Protein AF-A0A094EYL2-F1 (afdb_monomer)

Foldseek 3Di:
DCPPVDQQPCVDAADPLLVVLVVLVCCLQAVFFAQSNLVSLVCSCVDPSNCVLPVDCVVSVVSNVVCVVRHHPVNGPWGKDWDDWGDGPNRDIDTDIDTHDDDPDPPPD

Solvent-accessible surface area (backbone atoms only — not comparable to full-atom values): 6474 Å² total; per-residue (Å²): 144,64,88,88,73,52,57,67,68,59,91,50,81,53,53,68,64,46,55,51,48,50,50,54,51,51,46,26,52,56,76,32,32,1,56,52,17,36,52,38,54,62,47,47,76,69,41,88,55,34,56,78,71,35,86,58,64,75,85,54,49,62,56,54,53,50,28,58,70,51,19,42,81,87,29,53,80,43,53,46,43,80,72,52,72,52,58,32,80,43,69,45,70,53,75,39,75,45,75,57,76,79,77,83,69,80,78,79,123

Mean predicted aligned error: 5.64 Å

Structure (mmCIF, N/CA/C/O backbone):
data_AF-A0A094EYL2-F1
#
_entry.id   AF-A0A094EYL2-F1
#
loop_
_atom_site.group_PDB
_atom_site.id
_atom_site.type_symbol
_atom_site.label_atom_id
_atom_site.label_alt_id
_atom_site.label_comp_id
_atom_site.label_asym_id
_atom_site.label_entity_id
_atom_site.label_seq_id
_atom_site.pdbx_PDB_ins_code
_atom_site.Cartn_x
_atom_site.Cartn_y
_atom_site.Cartn_z
_atom_site.occupancy
_atom_site.B_iso_or_equiv
_atom_site.auth_seq_id
_atom_site.auth_comp_id
_atom_site.auth_asym_id
_atom_site.auth_atom_id
_atom_site.pdbx_PDB_model_num
ATOM 1 N N . MET A 1 1 ? 5.657 -18.725 -31.229 1.00 51.97 1 MET A N 1
ATOM 2 C CA . MET A 1 1 ? 5.223 -17.396 -30.736 1.00 51.97 1 MET A CA 1
ATOM 3 C C . MET A 1 1 ? 4.539 -17.546 -29.369 1.00 51.97 1 MET A C 1
ATOM 5 O O . MET A 1 1 ? 3.358 -17.258 -29.229 1.00 51.97 1 MET A O 1
ATOM 9 N N . LEU A 1 2 ? 5.276 -18.069 -28.380 1.00 62.41 2 LEU A N 1
ATOM 10 C CA . LEU A 1 2 ? 4.818 -18.282 -26.992 1.00 62.41 2 LEU A CA 1
ATOM 11 C C . LEU A 1 2 ? 5.637 -17.462 -25.977 1.00 62.41 2 LEU A C 1
ATOM 13 O O . LEU A 1 2 ? 5.196 -17.290 -24.854 1.00 62.41 2 LEU A O 1
ATOM 17 N N . GLN A 1 3 ? 6.791 -16.925 -26.389 1.00 61.56 3 GLN A N 1
ATOM 18 C CA . GLN A 1 3 ? 7.774 -16.289 -25.508 1.00 61.56 3 GLN A CA 1
ATOM 19 C C . GLN A 1 3 ? 7.287 -14.989 -24.841 1.00 61.56 3 GLN A C 1
ATOM 21 O O . GLN A 1 3 ? 7.735 -14.677 -23.754 1.00 61.56 3 GLN A O 1
ATOM 26 N N . PHE A 1 4 ? 6.341 -14.264 -25.452 1.00 64.75 4 PHE A N 1
ATOM 27 C CA . PHE A 1 4 ? 5.834 -12.974 -24.945 1.00 64.75 4 PHE A CA 1
ATOM 28 C C . PHE A 1 4 ? 4.335 -13.005 -24.611 1.00 64.75 4 PHE A C 1
ATOM 30 O O . PHE A 1 4 ? 3.652 -11.990 -24.709 1.00 64.75 4 PHE A O 1
ATOM 37 N N . ARG A 1 5 ? 3.783 -14.194 -24.337 1.00 67.12 5 ARG A N 1
ATOM 38 C CA . ARG A 1 5 ? 2.362 -14.363 -23.976 1.00 67.12 5 ARG A CA 1
ATOM 39 C C . ARG A 1 5 ? 2.136 -14.621 -22.491 1.00 67.12 5 ARG A C 1
ATOM 41 O O . ARG A 1 5 ? 0.987 -14.639 -22.068 1.00 67.12 5 ARG A O 1
ATOM 48 N N . ASP A 1 6 ? 3.207 -14.852 -21.744 1.00 76.31 6 ASP A N 1
ATOM 49 C CA . ASP A 1 6 ? 3.151 -15.101 -20.312 1.00 76.31 6 ASP A CA 1
ATOM 50 C C . ASP A 1 6 ? 3.487 -13.809 -19.559 1.00 76.31 6 ASP A C 1
ATOM 52 O O . ASP A 1 6 ? 4.634 -13.366 -19.560 1.00 76.31 6 ASP A O 1
ATOM 56 N N . ASN A 1 7 ? 2.476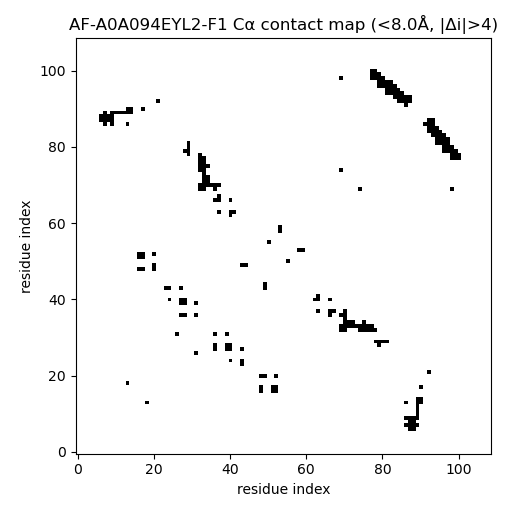 -13.189 -18.946 1.00 72.88 7 ASN A N 1
ATOM 57 C CA . ASN A 1 7 ? 2.639 -11.947 -18.184 1.00 72.88 7 ASN A CA 1
ATOM 58 C C . ASN A 1 7 ? 3.360 -12.159 -16.843 1.00 72.88 7 ASN A C 1
ATOM 60 O O . ASN A 1 7 ? 3.864 -11.186 -16.279 1.00 72.88 7 ASN A O 1
ATOM 64 N N . PHE A 1 8 ? 3.442 -13.409 -16.369 1.00 75.38 8 PHE A N 1
ATOM 65 C CA . PHE A 1 8 ? 4.156 -13.807 -15.154 1.00 75.38 8 PHE A CA 1
ATOM 66 C C . PHE A 1 8 ? 5.589 -14.269 -15.437 1.00 75.38 8 PHE A C 1
ATOM 68 O O . PHE A 1 8 ? 6.333 -14.580 -14.504 1.00 75.38 8 PHE A O 1
ATOM 75 N N . ALA A 1 9 ? 6.004 -14.323 -16.709 1.00 74.62 9 ALA A N 1
ATOM 76 C CA . ALA A 1 9 ? 7.375 -14.647 -17.077 1.00 74.62 9 ALA A CA 1
ATOM 77 C C . ALA A 1 9 ? 8.313 -13.490 -16.690 1.00 74.62 9 ALA A C 1
ATOM 79 O O . ALA A 1 9 ? 8.634 -12.606 -17.484 1.00 74.62 9 ALA A O 1
ATOM 80 N N . LEU A 1 10 ? 8.761 -13.499 -15.436 1.00 79.69 10 LEU A N 1
ATOM 81 C CA . LEU A 1 10 ? 9.747 -12.566 -14.900 1.00 79.69 10 LEU A CA 1
ATOM 82 C C . LEU A 1 10 ? 11.156 -12.994 -15.336 1.00 79.69 10 LEU A C 1
ATOM 84 O O . LEU A 1 10 ? 11.885 -13.629 -14.577 1.00 79.69 10 LEU A O 1
ATOM 88 N N . GLU A 1 11 ? 11.561 -12.651 -16.565 1.00 83.31 11 GLU A N 1
ATOM 89 C CA . GLU A 1 11 ? 12.934 -12.911 -17.054 1.00 83.31 11 GLU A CA 1
ATOM 90 C C . GLU A 1 11 ? 14.005 -12.253 -16.164 1.00 83.31 11 G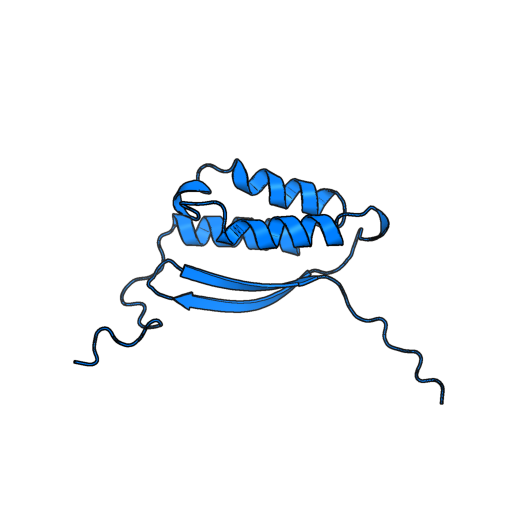LU A C 1
ATOM 92 O O . GLU A 1 11 ? 15.129 -12.741 -16.038 1.00 83.31 11 GLU A O 1
ATOM 97 N N . THR A 1 12 ? 13.639 -11.144 -15.523 1.00 86.25 12 THR A N 1
ATOM 98 C CA . THR A 1 12 ? 14.448 -10.406 -14.553 1.00 86.25 12 THR A CA 1
ATOM 99 C C . THR A 1 12 ? 13.572 -9.986 -13.376 1.00 86.25 12 THR A C 1
ATOM 101 O O . THR A 1 12 ? 12.381 -9.737 -13.586 1.00 86.25 12 THR A O 1
ATOM 104 N N . PRO A 1 13 ? 14.136 -9.849 -12.163 1.00 89.56 13 PRO A N 1
ATOM 105 C CA . PRO A 1 13 ? 13.373 -9.373 -11.016 1.00 89.56 13 PRO A CA 1
ATOM 106 C C . PRO A 1 13 ? 12.840 -7.944 -11.237 1.00 89.56 13 PRO A C 1
ATOM 108 O O . PRO A 1 13 ? 13.390 -7.208 -12.069 1.00 89.56 13 PRO A O 1
ATOM 111 N N . PRO A 1 14 ? 11.810 -7.538 -10.473 1.00 93.12 14 PRO A N 1
ATOM 112 C CA . PRO A 1 14 ? 11.377 -6.150 -10.423 1.00 93.12 14 PRO A CA 1
ATOM 113 C C . PRO A 1 14 ? 12.519 -5.214 -10.032 1.00 93.12 14 PRO A C 1
ATOM 115 O O . PRO A 1 14 ? 13.458 -5.598 -9.323 1.00 93.12 14 PRO A O 1
ATOM 118 N N . ASP A 1 15 ? 12.428 -3.965 -10.475 1.00 93.31 15 ASP A N 1
ATOM 119 C CA . ASP A 1 15 ? 13.430 -2.965 -10.132 1.00 93.31 15 ASP A CA 1
ATOM 120 C C . ASP A 1 15 ? 13.410 -2.669 -8.629 1.00 93.31 15 ASP A C 1
ATOM 122 O O . ASP A 1 15 ? 12.363 -2.654 -7.978 1.00 93.31 15 ASP A O 1
ATOM 126 N N . ARG A 1 16 ? 14.591 -2.406 -8.059 1.00 92.25 16 ARG A N 1
ATOM 127 C CA . ARG A 1 16 ? 14.749 -2.195 -6.612 1.00 92.25 16 ARG A CA 1
ATOM 128 C C . ARG A 1 16 ? 13.838 -1.092 -6.074 1.00 92.25 16 ARG A C 1
ATOM 130 O O . ARG A 1 16 ? 13.310 -1.212 -4.977 1.00 92.25 16 ARG A O 1
ATOM 137 N N . GLU A 1 17 ? 13.645 -0.032 -6.848 1.00 90.00 17 GLU A N 1
ATOM 138 C CA . GLU A 1 17 ? 12.781 1.086 -6.472 1.00 90.00 17 GLU A CA 1
ATOM 139 C C . GLU A 1 17 ? 11.313 0.666 -6.347 1.00 90.00 17 GLU A C 1
ATOM 141 O O . GLU A 1 17 ? 10.632 1.134 -5.434 1.00 90.00 17 GLU A O 1
ATOM 146 N N . MET A 1 18 ? 10.859 -0.269 -7.191 1.00 94.25 18 MET A N 1
ATOM 147 C CA . MET A 1 18 ? 9.510 -0.837 -7.127 1.00 94.25 18 MET A CA 1
ATOM 148 C C . MET A 1 18 ? 9.348 -1.725 -5.898 1.00 94.25 18 MET A C 1
ATOM 150 O O . MET A 1 18 ? 8.355 -1.608 -5.186 1.00 94.25 18 MET A O 1
ATOM 154 N N . LEU A 1 19 ? 10.340 -2.577 -5.616 1.00 94.50 19 LEU A N 1
ATOM 155 C CA . LEU A 1 19 ? 10.349 -3.429 -4.421 1.00 94.50 19 LEU A CA 1
ATOM 156 C C . LEU A 1 19 ? 10.320 -2.592 -3.138 1.00 94.50 19 LEU A C 1
ATOM 158 O O . LEU A 1 19 ? 9.557 -2.885 -2.219 1.00 94.50 19 LEU A O 1
ATOM 162 N N . ASP A 1 20 ? 11.118 -1.526 -3.097 1.00 94.19 20 ASP A N 1
ATOM 163 C CA . ASP A 1 20 ? 11.162 -0.623 -1.954 1.00 94.19 20 ASP A CA 1
ATOM 164 C C . ASP A 1 20 ? 9.823 0.113 -1.788 1.00 94.19 20 ASP A C 1
ATOM 166 O O . ASP A 1 20 ? 9.294 0.164 -0.682 1.00 94.19 20 ASP A O 1
ATOM 170 N N . PHE A 1 21 ? 9.235 0.650 -2.866 1.00 95.44 21 PHE A N 1
ATOM 171 C CA . PHE A 1 21 ? 7.929 1.313 -2.782 1.00 95.44 21 PHE A CA 1
ATOM 172 C C . PHE A 1 21 ? 6.817 0.344 -2.361 1.00 95.44 21 PHE A C 1
ATOM 174 O O . PHE A 1 21 ? 5.989 0.693 -1.521 1.00 95.44 21 PHE A O 1
ATOM 181 N N . ARG A 1 22 ? 6.827 -0.890 -2.879 1.00 95.38 22 ARG A N 1
ATOM 182 C CA . ARG A 1 22 ? 5.922 -1.962 -2.443 1.00 95.38 22 ARG A CA 1
ATOM 183 C C . ARG A 1 22 ? 6.042 -2.216 -0.942 1.00 95.38 22 ARG A C 1
ATOM 185 O O . ARG A 1 22 ? 5.023 -2.368 -0.273 1.00 95.38 22 ARG A 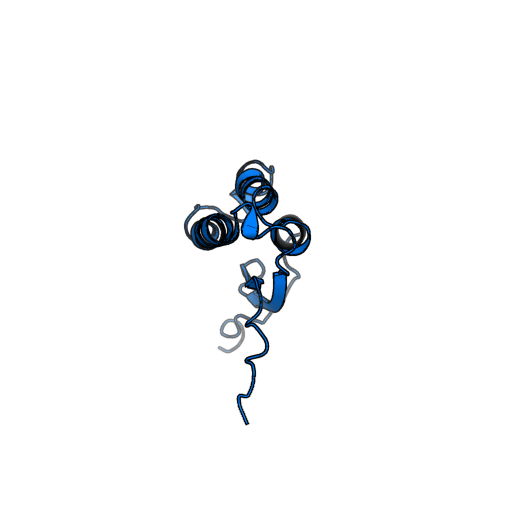O 1
ATOM 192 N N . GLN A 1 23 ? 7.259 -2.231 -0.394 1.00 96.06 23 GLN A N 1
ATOM 193 C CA . GLN A 1 23 ? 7.450 -2.422 1.045 1.00 96.06 23 GLN A CA 1
ATOM 194 C C . GLN A 1 23 ? 6.918 -1.237 1.858 1.00 96.06 23 GLN A C 1
ATOM 196 O O . GLN A 1 23 ? 6.242 -1.455 2.860 1.00 96.06 23 GLN A O 1
ATOM 201 N N . GLU A 1 24 ? 7.169 -0.001 1.421 1.00 96.44 24 GLU A N 1
ATOM 202 C CA . GLU A 1 24 ? 6.616 1.204 2.062 1.00 96.44 24 GLU A CA 1
ATOM 203 C C . GLU A 1 24 ? 5.079 1.198 2.034 1.00 96.44 24 GLU A C 1
ATOM 205 O O . GLU A 1 24 ? 4.432 1.583 3.008 1.00 96.44 24 GLU A O 1
ATOM 210 N N . PHE A 1 25 ? 4.483 0.716 0.940 1.00 96.88 25 PHE A N 1
ATOM 211 C CA . PHE A 1 25 ? 3.036 0.575 0.811 1.00 96.88 25 PHE A CA 1
ATOM 212 C C . PHE A 1 25 ? 2.469 -0.471 1.781 1.00 96.88 25 PHE A C 1
ATOM 214 O O . PHE A 1 25 ? 1.513 -0.180 2.505 1.00 96.88 25 PHE A O 1
ATOM 221 N N . GLU A 1 26 ? 3.060 -1.671 1.839 1.00 97.31 26 GLU A N 1
ATOM 222 C CA . GLU A 1 26 ? 2.661 -2.704 2.805 1.00 97.31 26 GLU A CA 1
ATOM 223 C C . GLU A 1 26 ? 2.819 -2.210 4.249 1.00 97.31 26 GLU A C 1
ATOM 225 O O . GLU A 1 26 ? 1.953 -2.441 5.093 1.00 97.31 26 GLU A O 1
ATOM 230 N N . ASP A 1 27 ? 3.898 -1.500 4.553 1.00 97.19 27 ASP A N 1
ATOM 231 C CA . ASP A 1 27 ? 4.135 -0.962 5.887 1.00 97.19 27 ASP A CA 1
ATOM 232 C C . ASP A 1 27 ? 3.105 0.115 6.246 1.00 97.19 27 ASP A C 1
ATOM 234 O O . ASP A 1 27 ? 2.558 0.108 7.353 1.00 97.19 27 ASP A O 1
ATOM 238 N N . ALA A 1 28 ? 2.780 1.009 5.308 1.00 97.50 28 ALA A N 1
ATOM 239 C CA . ALA A 1 28 ? 1.763 2.035 5.504 1.00 97.50 28 ALA A CA 1
ATOM 240 C C . ALA A 1 28 ? 0.402 1.428 5.868 1.00 97.50 28 ALA A C 1
ATOM 242 O O . ALA A 1 28 ? -0.274 1.959 6.750 1.00 97.50 28 ALA A O 1
ATOM 243 N N . ILE A 1 29 ? 0.022 0.311 5.244 1.00 97.56 29 ILE A N 1
ATOM 244 C CA . ILE A 1 29 ? -1.283 -0.325 5.455 1.00 97.56 29 ILE A CA 1
ATOM 245 C C . ILE A 1 29 ? -1.302 -1.304 6.637 1.00 97.56 29 ILE A C 1
ATOM 247 O O . ILE A 1 29 ? -2.281 -1.330 7.374 1.00 97.56 29 ILE A O 1
ATOM 251 N N . THR A 1 30 ? -0.238 -2.081 6.866 1.00 97.44 30 THR A N 1
ATOM 252 C CA . THR A 1 30 ? -0.209 -3.134 7.905 1.00 97.44 30 THR A CA 1
ATOM 253 C C . THR A 1 30 ? 0.246 -2.647 9.277 1.00 97.44 30 THR A C 1
ATOM 255 O O . THR A 1 30 ? -0.111 -3.255 10.287 1.00 97.44 30 THR A O 1
ATOM 258 N N . LYS A 1 31 ? 1.013 -1.551 9.347 1.00 97.44 31 LYS A N 1
ATOM 259 C CA . LYS A 1 31 ? 1.564 -1.018 10.609 1.00 97.44 31 LYS A CA 1
ATOM 260 C C . LYS A 1 31 ? 0.796 0.187 11.151 1.00 97.44 31 LYS A C 1
ATOM 262 O O . LYS A 1 31 ? 1.157 0.703 12.206 1.00 97.44 31 LYS A O 1
ATOM 267 N N . ASN A 1 32 ? -0.254 0.635 10.463 1.00 98.12 32 ASN A N 1
ATOM 268 C CA . ASN A 1 32 ? -1.060 1.786 10.864 1.00 98.12 32 ASN A CA 1
ATOM 269 C C . ASN A 1 32 ? -2.550 1.432 10.888 1.00 98.12 32 ASN A C 1
ATOM 271 O O . ASN A 1 32 ? -3.000 0.508 10.223 1.00 98.12 32 ASN A O 1
ATOM 275 N N . SER A 1 33 ? -3.325 2.186 11.664 1.00 97.94 33 SER A N 1
ATOM 276 C CA . SER A 1 33 ? -4.785 2.057 11.743 1.00 97.94 33 SER A CA 1
ATOM 277 C C . SER A 1 33 ? -5.411 3.407 12.099 1.00 97.94 33 SER A C 1
ATOM 279 O O . SER A 1 33 ? -4.721 4.307 12.592 1.00 97.94 33 SER A O 1
ATOM 281 N N . GLY A 1 34 ? -6.704 3.573 11.814 1.00 97.69 34 GLY A N 1
ATOM 282 C CA . GLY A 1 34 ? -7.433 4.806 12.098 1.00 97.69 34 GLY A CA 1
ATOM 283 C C . GLY A 1 34 ? -6.769 6.056 11.494 1.00 97.69 34 GLY A C 1
ATOM 284 O O . GLY A 1 34 ? -6.356 6.041 10.330 1.00 97.69 34 GLY A O 1
ATOM 285 N N . PRO A 1 35 ? -6.624 7.169 12.239 1.00 98.25 35 PRO A N 1
ATOM 286 C CA . PRO A 1 35 ? -6.072 8.406 11.683 1.00 98.25 35 PRO A CA 1
ATOM 287 C C . PRO A 1 35 ? -4.637 8.269 11.156 1.00 98.25 35 PRO A C 1
ATOM 289 O O . PRO A 1 35 ? -4.288 8.919 10.167 1.00 98.25 35 PRO A O 1
ATOM 292 N N . GLU A 1 36 ? -3.824 7.398 11.762 1.00 98.25 36 GLU A N 1
ATOM 293 C CA . GLU A 1 36 ? -2.450 7.156 11.312 1.00 98.25 36 GLU A CA 1
ATOM 294 C C . GLU A 1 36 ? -2.405 6.432 9.966 1.00 98.25 36 GLU A C 1
ATOM 296 O O . GLU A 1 36 ? -1.508 6.702 9.175 1.00 98.25 36 GLU A O 1
ATOM 301 N N . LEU A 1 37 ? -3.400 5.597 9.638 1.00 98.31 37 LEU A N 1
ATOM 302 C CA . LEU A 1 37 ? -3.496 4.978 8.311 1.00 98.31 37 LEU A CA 1
ATOM 303 C C . LEU A 1 37 ? -3.683 6.040 7.218 1.00 98.31 37 LEU A C 1
ATOM 305 O O . LEU A 1 37 ? -2.978 6.023 6.209 1.00 98.31 37 LEU A O 1
ATOM 309 N N . ARG A 1 38 ? -4.574 7.021 7.435 1.00 97.62 38 ARG A N 1
ATOM 310 C CA . ARG A 1 38 ? -4.757 8.156 6.506 1.00 97.62 38 ARG A CA 1
ATOM 311 C C . ARG A 1 38 ? -3.465 8.940 6.329 1.00 97.62 38 ARG A C 1
ATOM 313 O O . ARG A 1 38 ? -3.090 9.297 5.210 1.00 97.62 38 ARG A O 1
ATOM 320 N N . ARG A 1 39 ? -2.778 9.212 7.439 1.00 97.88 39 ARG A N 1
ATOM 321 C CA . ARG A 1 39 ? -1.499 9.920 7.432 1.00 97.88 39 ARG A CA 1
ATOM 322 C C . ARG A 1 39 ? -0.429 9.131 6.677 1.00 97.88 39 ARG A C 1
ATOM 324 O O . ARG A 1 39 ? 0.224 9.706 5.816 1.00 97.88 39 ARG A O 1
ATOM 331 N N . ALA A 1 40 ? -0.260 7.844 6.960 1.00 97.94 40 ALA A N 1
ATOM 332 C CA . ALA A 1 40 ? 0.740 7.004 6.310 1.00 97.94 40 ALA A CA 1
ATOM 333 C C . ALA A 1 40 ? 0.485 6.898 4.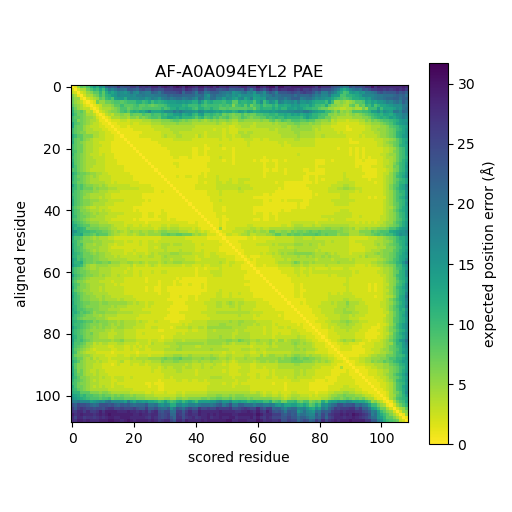800 1.00 97.94 40 ALA A C 1
ATOM 335 O O . ALA A 1 40 ? 1.383 7.189 4.012 1.00 97.94 40 ALA A O 1
ATOM 336 N N . MET A 1 41 ? -0.755 6.601 4.397 1.00 97.62 41 MET A N 1
ATOM 337 C CA . MET A 1 41 ? -1.130 6.464 2.986 1.00 97.62 41 MET A CA 1
ATOM 338 C C . MET A 1 41 ? -0.912 7.769 2.203 1.00 97.62 41 MET A C 1
ATOM 340 O O . MET A 1 41 ? -0.268 7.771 1.159 1.00 97.62 41 MET A O 1
ATOM 344 N N . THR A 1 42 ? -1.359 8.913 2.737 1.00 96.69 42 THR A N 1
ATOM 345 C CA . THR A 1 42 ? -1.149 10.226 2.089 1.00 96.69 42 THR A CA 1
ATOM 346 C C . THR A 1 42 ? 0.329 10.629 2.019 1.00 96.69 42 THR A C 1
ATOM 348 O O . THR A 1 42 ? 0.734 11.346 1.103 1.00 96.69 42 THR A O 1
ATOM 351 N N . MET A 1 43 ? 1.158 10.177 2.965 1.00 97.25 43 MET A N 1
ATOM 352 C CA . MET A 1 43 ? 2.593 10.470 2.982 1.00 97.25 43 MET A CA 1
ATOM 353 C C . MET A 1 43 ? 3.381 9.689 1.927 1.00 97.25 43 MET A C 1
ATOM 355 O O . MET A 1 43 ? 4.418 10.193 1.493 1.00 97.25 43 MET A O 1
ATOM 359 N N . LEU A 1 44 ? 2.884 8.540 1.451 1.00 96.75 44 LEU A N 1
ATOM 360 C CA . LEU A 1 44 ? 3.512 7.803 0.346 1.00 96.75 44 LEU A CA 1
ATOM 361 C C . LEU A 1 44 ? 3.620 8.657 -0.918 1.00 96.75 44 LEU A C 1
ATOM 363 O O . LEU A 1 44 ? 4.630 8.586 -1.602 1.00 96.75 44 LEU A O 1
ATOM 367 N N . MET A 1 45 ? 2.668 9.560 -1.175 1.00 94.81 45 MET A N 1
ATOM 368 C CA . MET A 1 45 ? 2.728 10.482 -2.321 1.00 94.81 45 MET A CA 1
ATOM 369 C C . MET A 1 45 ? 3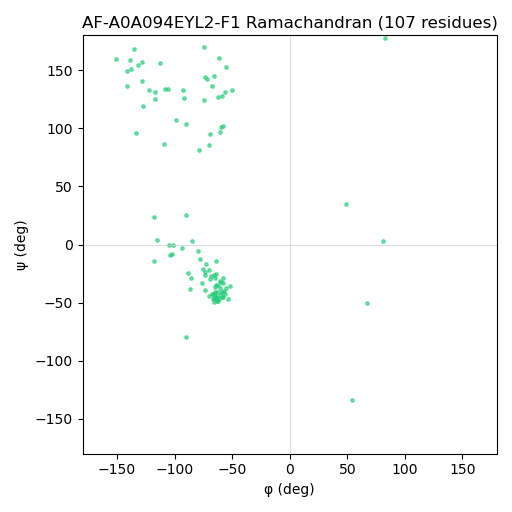.910 11.469 -2.262 1.00 94.81 45 MET A C 1
ATOM 371 O O . MET A 1 45 ? 4.215 12.143 -3.245 1.00 94.81 45 MET A O 1
ATOM 375 N N . LYS A 1 46 ? 4.563 11.600 -1.100 1.00 94.50 46 LYS A N 1
ATOM 376 C CA . LYS A 1 46 ? 5.717 12.486 -0.888 1.00 94.50 46 LYS A CA 1
ATOM 377 C C . LYS A 1 46 ? 7.051 11.748 -0.876 1.00 94.50 46 LYS A C 1
ATOM 379 O O . LYS A 1 46 ? 8.088 12.411 -0.822 1.00 94.50 46 LYS A O 1
ATOM 384 N N . VAL A 1 47 ? 7.058 10.413 -0.883 1.00 91.88 47 VAL A N 1
ATOM 385 C CA . VAL A 1 47 ? 8.319 9.666 -0.911 1.00 91.88 47 VAL A CA 1
ATOM 386 C C . VAL A 1 47 ? 8.951 9.797 -2.303 1.00 91.88 47 VAL A C 1
ATOM 388 O O . VAL A 1 47 ? 8.220 9.795 -3.295 1.00 91.88 47 VAL A O 1
ATOM 391 N N . PRO A 1 48 ? 10.290 9.907 -2.418 1.00 88.81 48 PRO A N 1
ATOM 392 C CA . PRO A 1 48 ? 10.947 10.155 -3.705 1.00 88.81 48 PRO A CA 1
ATOM 393 C C . PRO A 1 48 ? 10.540 9.181 -4.820 1.00 88.81 48 PRO A C 1
ATOM 395 O O . PRO A 1 48 ? 10.370 9.599 -5.957 1.00 88.81 48 PRO A O 1
ATOM 398 N N . LYS A 1 49 ? 10.305 7.913 -4.461 1.00 89.00 49 LYS A N 1
ATOM 399 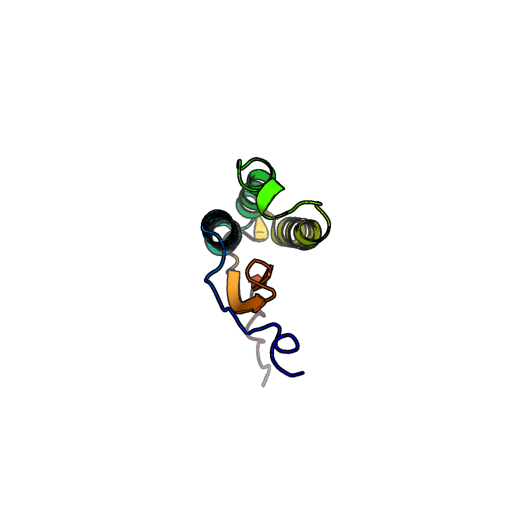C CA . LYS A 1 49 ? 10.008 6.803 -5.379 1.00 89.00 49 LYS A CA 1
ATOM 400 C C . LYS A 1 49 ? 8.556 6.752 -5.865 1.00 89.00 49 LYS A C 1
ATOM 402 O O . LYS A 1 49 ? 8.228 5.914 -6.696 1.00 89.00 49 LYS A O 1
ATOM 407 N N . TYR A 1 50 ? 7.670 7.611 -5.347 1.00 93.44 50 TYR A N 1
ATOM 408 C CA . TYR A 1 50 ? 6.243 7.563 -5.685 1.00 93.44 50 TYR A CA 1
ATOM 409 C C . TYR A 1 50 ? 6.002 7.703 -7.187 1.00 93.44 50 TYR A C 1
ATOM 411 O O . TYR A 1 50 ? 5.247 6.926 -7.753 1.00 93.44 50 TYR A O 1
ATOM 419 N N . ARG A 1 51 ? 6.676 8.656 -7.842 1.00 92.75 51 ARG A N 1
ATOM 420 C CA . ARG A 1 51 ? 6.476 8.936 -9.274 1.00 92.75 51 ARG A CA 1
ATOM 421 C C . ARG A 1 51 ? 7.084 7.865 -10.178 1.00 92.75 51 ARG A C 1
ATOM 423 O O . ARG A 1 51 ? 6.602 7.680 -11.289 1.00 92.75 51 ARG A O 1
ATOM 430 N N . ASP A 1 52 ? 8.113 7.174 -9.695 1.00 91.75 52 ASP A N 1
ATOM 431 C CA . ASP A 1 52 ? 8.718 6.047 -10.403 1.00 91.75 52 ASP A CA 1
ATOM 432 C C . ASP A 1 52 ? 7.796 4.821 -10.340 1.00 91.75 52 ASP A C 1
ATOM 434 O O . ASP A 1 52 ? 7.619 4.129 -11.338 1.00 91.75 52 ASP A O 1
ATOM 438 N N . ALA A 1 53 ? 7.152 4.593 -9.189 1.00 91.25 53 ALA A N 1
ATOM 439 C CA . ALA A 1 53 ? 6.170 3.523 -9.009 1.00 91.25 53 ALA A CA 1
ATOM 440 C C . ALA A 1 53 ? 4.803 3.833 -9.650 1.00 91.25 53 ALA A C 1
ATOM 442 O O . ALA A 1 53 ? 4.118 2.932 -10.125 1.00 91.25 53 ALA A O 1
ATOM 443 N N . HIS A 1 54 ? 4.402 5.104 -9.663 1.00 92.12 54 HIS A N 1
ATOM 444 C CA . HIS A 1 54 ? 3.112 5.588 -10.145 1.00 92.12 54 HIS A CA 1
ATOM 445 C C . HIS A 1 54 ? 3.322 6.805 -11.053 1.00 92.12 54 HIS A C 1
ATOM 447 O O . HIS A 1 54 ? 3.424 7.944 -10.594 1.00 92.12 54 HIS A O 1
ATOM 453 N N . GLY A 1 55 ? 3.358 6.570 -12.369 1.00 90.44 55 GLY A N 1
ATOM 454 C CA . GLY A 1 55 ? 3.446 7.656 -13.356 1.00 90.44 55 GLY A CA 1
ATOM 455 C C . GLY A 1 55 ? 2.219 8.581 -13.348 1.00 90.44 55 GLY A C 1
ATOM 456 O O . GLY A 1 55 ? 2.318 9.755 -13.710 1.00 90.44 55 GLY A O 1
ATOM 457 N N . THR A 1 56 ? 1.080 8.054 -12.902 1.00 92.56 56 THR A N 1
ATOM 458 C CA . THR A 1 56 ? -0.189 8.746 -12.671 1.00 92.56 56 THR A CA 1
ATOM 459 C C . THR A 1 56 ? -0.815 8.244 -11.368 1.00 92.56 56 THR A C 1
ATOM 461 O O . THR 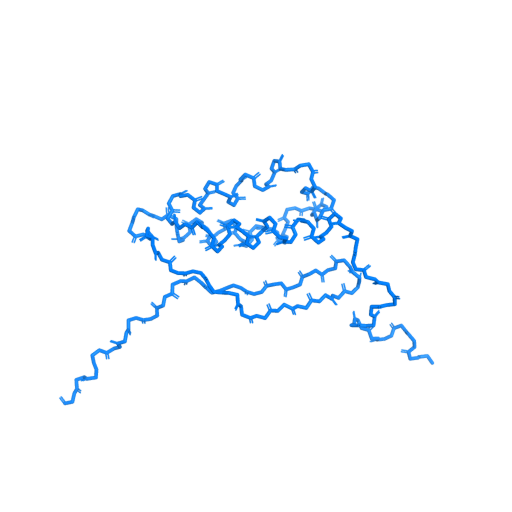A 1 56 ? -0.492 7.154 -10.892 1.00 92.56 56 THR A O 1
ATOM 464 N N . ASP A 1 57 ? -1.719 9.028 -10.779 1.00 92.38 57 ASP A N 1
ATOM 465 C CA . ASP A 1 57 ? -2.299 8.714 -9.464 1.00 92.38 57 ASP A CA 1
ATOM 466 C C . ASP A 1 57 ? -3.392 7.628 -9.525 1.00 92.38 57 ASP A C 1
ATOM 468 O O . ASP A 1 57 ? -3.809 7.099 -8.497 1.00 92.38 57 ASP A O 1
ATOM 472 N N . ASP A 1 58 ? -3.868 7.282 -10.719 1.00 92.38 58 ASP A N 1
ATOM 473 C CA . ASP A 1 58 ? -5.090 6.509 -10.974 1.00 92.38 58 ASP A CA 1
ATOM 474 C C . ASP A 1 58 ? -5.128 5.175 -10.215 1.00 92.38 58 ASP A C 1
ATOM 476 O O . ASP A 1 58 ? -6.123 4.856 -9.562 1.00 92.38 58 ASP A O 1
ATOM 480 N N . HIS A 1 59 ? -4.025 4.422 -10.253 1.00 91.75 59 HIS A N 1
ATOM 481 C CA . HIS A 1 59 ? -3.909 3.130 -9.569 1.00 91.75 59 HIS A CA 1
ATOM 482 C C . HIS A 1 59 ? -3.716 3.271 -8.049 1.00 91.75 59 HIS A C 1
ATOM 484 O O . HIS A 1 59 ? -4.046 2.353 -7.301 1.00 91.75 59 HIS A O 1
ATOM 490 N N . PHE A 1 60 ? -3.258 4.432 -7.572 1.00 94.62 60 PHE A N 1
ATOM 491 C CA . PHE A 1 60 ? -3.055 4.709 -6.149 1.00 94.62 60 PHE A CA 1
ATOM 492 C C . PHE A 1 60 ? -4.333 5.211 -5.458 1.00 94.62 60 PHE A C 1
ATOM 494 O O . PHE A 1 60 ? -4.554 4.967 -4.269 1.00 94.62 60 PHE A O 1
ATOM 501 N N . MET A 1 61 ? -5.224 5.886 -6.193 1.00 95.44 61 MET A N 1
ATOM 502 C CA . MET A 1 61 ? -6.407 6.539 -5.619 1.00 95.44 61 MET A CA 1
ATOM 503 C C . MET A 1 61 ? -7.355 5.584 -4.886 1.00 95.44 61 MET A C 1
ATOM 505 O O . MET A 1 61 ? -7.963 5.981 -3.890 1.00 95.44 61 MET A O 1
ATOM 509 N N . ALA A 1 62 ? -7.463 4.324 -5.315 1.00 95.12 62 ALA A N 1
ATOM 510 C CA . ALA A 1 62 ? -8.265 3.321 -4.613 1.00 95.12 62 ALA A CA 1
ATOM 511 C C . ALA A 1 62 ? -7.805 3.138 -3.153 1.00 95.12 62 ALA A C 1
ATOM 513 O O . ALA A 1 62 ? -8.633 3.092 -2.240 1.00 95.12 62 ALA A O 1
ATOM 514 N N . ALA A 1 63 ? -6.491 3.128 -2.919 1.00 96.06 63 ALA A N 1
ATOM 515 C CA . ALA A 1 63 ? -5.915 3.016 -1.584 1.00 96.06 63 ALA A CA 1
ATOM 516 C C . ALA A 1 63 ? -6.252 4.234 -0.709 1.00 96.06 63 ALA A C 1
ATOM 518 O O . ALA A 1 63 ? -6.551 4.084 0.475 1.00 96.06 63 ALA A O 1
ATOM 519 N N . MET A 1 64 ? -6.286 5.433 -1.298 1.00 96.81 64 MET A N 1
ATOM 520 C CA . MET A 1 64 ? -6.662 6.669 -0.601 1.00 96.81 64 MET A CA 1
ATOM 521 C C . MET A 1 64 ? -8.122 6.649 -0.137 1.00 96.81 64 MET A C 1
ATOM 523 O O . MET A 1 64 ? -8.410 7.055 0.990 1.00 96.81 64 MET A O 1
ATOM 527 N N . PHE A 1 65 ? -9.042 6.142 -0.965 1.00 97.44 65 PHE A N 1
ATOM 528 C CA . PHE A 1 65 ? -10.446 5.986 -0.571 1.00 97.44 65 PHE A CA 1
ATOM 529 C C . PHE A 1 65 ? -10.611 4.987 0.575 1.00 97.44 65 PHE A C 1
ATOM 531 O O . PHE A 1 65 ? -11.301 5.288 1.549 1.00 97.44 65 PHE A O 1
ATOM 538 N N . VAL A 1 66 ? -9.949 3.830 0.493 1.00 97.31 66 VAL A N 1
ATOM 539 C CA . VAL A 1 66 ? -10.005 2.801 1.543 1.00 97.31 66 VAL A CA 1
ATOM 540 C 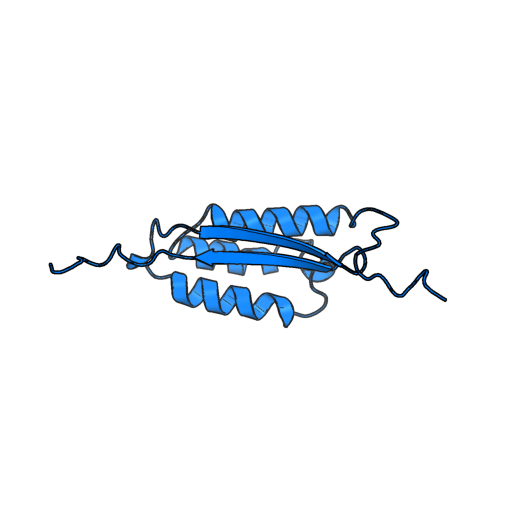C . VAL A 1 66 ? -9.389 3.311 2.847 1.00 97.31 66 VAL A C 1
ATOM 542 O O . VAL A 1 66 ? -10.011 3.186 3.898 1.00 97.31 66 VAL A O 1
ATOM 545 N N . ALA A 1 67 ? -8.224 3.963 2.797 1.00 97.19 67 ALA A N 1
ATOM 546 C CA . ALA A 1 67 ? -7.605 4.575 3.974 1.00 97.19 67 ALA A CA 1
ATOM 547 C C . ALA A 1 67 ? -8.481 5.684 4.582 1.00 97.19 67 ALA A C 1
ATOM 549 O O . ALA A 1 67 ? -8.507 5.856 5.798 1.00 97.19 67 ALA A O 1
ATOM 550 N N . GLY A 1 68 ? -9.210 6.433 3.748 1.00 97.50 68 GLY A N 1
ATOM 551 C CA . GLY A 1 68 ? -10.197 7.413 4.193 1.00 97.50 68 GLY A CA 1
ATOM 552 C C . GLY A 1 68 ? -11.378 6.777 4.929 1.00 97.50 68 GLY A C 1
ATOM 553 O O . GLY A 1 68 ? -11.782 7.297 5.969 1.00 97.50 68 GLY A O 1
ATOM 554 N N . LEU A 1 69 ? -11.894 5.658 4.409 1.00 97.00 69 LEU A N 1
ATOM 555 C CA . LEU A 1 69 ? -12.995 4.895 5.004 1.00 97.00 69 LEU A CA 1
ATOM 556 C C . LEU A 1 69 ? -12.595 4.245 6.334 1.00 97.00 69 LEU A C 1
ATOM 558 O O . LEU A 1 69 ? -13.336 4.377 7.298 1.00 97.00 69 LEU A O 1
ATOM 562 N N . CYS A 1 70 ? -11.432 3.592 6.389 1.00 96.88 70 CYS A N 1
ATOM 563 C CA . CYS A 1 70 ? -10.887 2.911 7.575 1.00 96.88 70 CYS A CA 1
ATOM 564 C C . CYS A 1 70 ? -10.016 3.839 8.445 1.00 96.88 70 CYS A C 1
ATOM 566 O O . CYS A 1 70 ? -9.060 3.406 9.097 1.00 96.88 70 CYS A O 1
ATOM 568 N N . GLY A 1 71 ? -10.274 5.143 8.363 1.00 96.69 71 GLY A N 1
ATOM 569 C CA . GLY A 1 71 ? -9.421 6.187 8.910 1.00 96.69 71 GLY A CA 1
ATOM 570 C C . GLY A 1 71 ? -9.942 6.842 10.185 1.00 96.69 71 GLY A C 1
ATOM 571 O O . GLY A 1 71 ? -9.311 7.793 10.665 1.00 96.69 71 GLY A O 1
ATOM 572 N N . SER A 1 72 ? -11.102 6.437 10.701 1.00 97.19 72 SER A N 1
ATOM 573 C CA . SER A 1 72 ? -11.746 7.104 11.833 1.00 97.19 72 SER A CA 1
ATOM 574 C C . SER A 1 72 ? -11.043 6.786 13.160 1.00 97.19 72 SER A C 1
ATOM 576 O O . SER A 1 72 ? -10.151 5.942 13.227 1.00 97.19 72 SER A O 1
ATOM 578 N N . PHE A 1 73 ? -11.400 7.494 14.237 1.00 97.44 73 PHE A N 1
ATOM 579 C CA . PHE A 1 73 ? -10.849 7.188 15.566 1.00 97.44 73 PHE A CA 1
ATOM 580 C C . PHE A 1 73 ? -11.353 5.839 16.099 1.00 97.44 73 PHE A C 1
ATOM 582 O O . PHE A 1 73 ? -10.657 5.183 16.868 1.00 97.44 73 PHE A O 1
ATOM 589 N N . GLU A 1 74 ? -12.538 5.413 15.669 1.00 96.31 74 GLU A N 1
ATOM 590 C CA . GLU A 1 74 ? -13.133 4.115 15.984 1.00 96.31 74 GLU A CA 1
ATOM 591 C C . GLU A 1 74 ? -12.401 2.955 15.290 1.00 96.31 74 GLU A C 1
ATOM 593 O O . GLU A 1 74 ? -12.449 1.828 15.777 1.00 96.31 74 GLU A O 1
ATOM 598 N N . ASP A 1 75 ? -11.674 3.238 14.206 1.00 96.56 75 ASP A N 1
ATOM 599 C CA . ASP A 1 75 ? -10.889 2.255 13.452 1.00 96.56 75 ASP A CA 1
ATOM 600 C C . ASP A 1 75 ? -9.479 2.022 14.035 1.00 96.56 75 ASP A C 1
ATOM 602 O O . ASP A 1 75 ? -8.678 1.273 13.468 1.00 96.56 75 ASP A O 1
ATOM 606 N N . ILE A 1 76 ? -9.128 2.652 15.163 1.00 97.44 76 ILE A N 1
ATOM 607 C CA . ILE A 1 76 ? -7.835 2.426 15.825 1.00 97.44 76 ILE A CA 1
ATOM 608 C C . ILE A 1 76 ? -7.727 0.962 16.271 1.00 97.44 76 ILE A C 1
ATOM 610 O O . ILE A 1 76 ? -8.577 0.438 16.987 1.00 97.44 76 ILE A O 1
ATOM 614 N N . GLY A 1 77 ? -6.636 0.308 15.873 1.00 95.62 77 GLY A N 1
ATOM 615 C CA . GLY A 1 77 ? -6.391 -1.109 16.136 1.00 95.62 77 GLY A CA 1
ATOM 616 C C . GLY A 1 77 ? -7.109 -2.061 15.175 1.00 95.62 77 GLY A C 1
ATOM 617 O O . GLY A 1 77 ? -6.989 -3.275 15.343 1.00 95.62 77 GLY A O 1
ATOM 618 N N . MET A 1 78 ? -7.828 -1.549 14.167 1.00 95.38 78 MET A N 1
ATOM 619 C CA . MET A 1 78 ? -8.394 -2.376 13.103 1.00 95.38 78 MET A CA 1
ATOM 620 C C . MET A 1 78 ? -7.269 -3.133 12.372 1.00 95.38 78 MET A C 1
ATOM 622 O O . MET A 1 78 ? -6.303 -2.504 11.938 1.00 95.38 78 MET A O 1
ATOM 626 N N . PRO A 1 79 ? -7.363 -4.467 12.219 1.00 94.62 79 PRO A N 1
ATOM 627 C CA . PRO A 1 79 ? -6.318 -5.239 11.561 1.00 94.62 79 PRO A CA 1
ATOM 628 C C . PRO A 1 79 ? -6.332 -5.006 10.049 1.00 94.62 79 PRO A C 1
ATOM 630 O O . PRO A 1 79 ? -7.399 -4.928 9.441 1.00 94.62 79 PRO A O 1
ATOM 633 N N . ALA A 1 80 ? -5.151 -4.994 9.438 1.00 96.50 80 ALA A N 1
ATOM 634 C CA . ALA A 1 80 ? -4.975 -5.100 7.995 1.00 96.50 80 ALA A CA 1
ATOM 635 C C . ALA A 1 80 ? -4.190 -6.379 7.685 1.00 96.50 80 ALA A C 1
ATOM 637 O O . ALA A 1 80 ? -3.180 -6.666 8.325 1.00 96.50 80 ALA A O 1
ATOM 638 N N . THR A 1 81 ? -4.673 -7.183 6.742 1.00 95.19 81 THR A N 1
ATOM 639 C CA . THR A 1 81 ? -4.063 -8.467 6.366 1.00 95.19 81 THR A CA 1
ATOM 640 C C . THR A 1 81 ? -3.719 -8.473 4.885 1.00 95.19 81 THR A C 1
ATOM 642 O O . THR A 1 81 ? -4.551 -8.108 4.053 1.00 95.19 81 THR A O 1
ATOM 645 N N . VAL A 1 82 ? -2.499 -8.911 4.572 1.00 95.62 82 VAL A N 1
ATOM 646 C CA . VAL A 1 82 ? -2.048 -9.180 3.203 1.00 95.62 82 VAL A CA 1
ATOM 647 C C . VAL A 1 82 ? -2.692 -10.480 2.730 1.00 95.62 82 VAL A C 1
ATOM 649 O O . VAL A 1 82 ? -2.590 -11.503 3.407 1.00 95.62 82 VAL A O 1
ATOM 652 N N . GLY A 1 83 ? -3.392 -10.427 1.601 1.00 93.12 83 GLY A N 1
ATOM 653 C CA . GLY A 1 83 ? -4.065 -11.580 1.008 1.00 93.12 83 GLY A CA 1
ATOM 654 C C . GLY A 1 83 ? -3.158 -12.326 0.037 1.00 93.12 83 GLY A C 1
ATOM 655 O O . GLY A 1 83 ? -2.593 -13.365 0.367 1.00 93.12 83 GLY A O 1
ATOM 656 N N . ALA A 1 84 ? -3.047 -11.788 -1.172 1.00 93.81 84 ALA A N 1
ATOM 657 C CA . ALA A 1 84 ? -2.215 -12.316 -2.243 1.00 93.81 84 ALA A CA 1
ATOM 658 C C . ALA A 1 84 ? -1.380 -11.188 -2.851 1.00 93.81 84 ALA A C 1
ATOM 660 O O . ALA A 1 84 ? -1.771 -10.020 -2.791 1.00 93.81 84 ALA A O 1
ATOM 661 N N . GLU A 1 85 ? -0.246 -11.556 -3.434 1.00 94.44 85 GLU A N 1
ATOM 662 C CA . GLU A 1 85 ? 0.605 -10.654 -4.196 1.00 94.44 85 GLU A CA 1
ATOM 663 C C . GLU A 1 85 ? 1.175 -11.389 -5.404 1.00 94.44 85 GLU A C 1
ATOM 665 O O . GLU A 1 85 ? 1.642 -12.525 -5.275 1.00 94.44 85 GLU A O 1
ATOM 670 N N . ASP A 1 86 ? 1.163 -10.728 -6.555 1.00 93.25 86 ASP A N 1
ATOM 671 C CA . ASP A 1 86 ? 1.918 -11.143 -7.728 1.00 93.25 86 ASP A CA 1
ATOM 672 C C . ASP A 1 86 ? 2.625 -9.953 -8.392 1.00 93.25 86 ASP A C 1
ATOM 674 O O . ASP A 1 86 ? 2.428 -8.785 -8.036 1.00 93.25 86 ASP A O 1
ATOM 678 N N . TRP A 1 87 ? 3.519 -10.292 -9.319 1.00 93.38 87 TRP A N 1
ATOM 679 C CA . TRP A 1 87 ? 4.265 -9.342 -10.126 1.00 93.38 87 TRP A CA 1
ATOM 680 C C . TRP A 1 87 ? 4.099 -9.711 -11.597 1.00 93.38 87 TRP A C 1
ATOM 682 O O . TRP A 1 87 ? 4.501 -10.793 -12.029 1.00 93.38 87 TRP A O 1
ATOM 692 N N . GLU A 1 88 ? 3.528 -8.792 -12.361 1.00 89.81 88 GLU A N 1
ATOM 693 C CA . GLU A 1 88 ? 3.309 -8.897 -13.796 1.00 89.81 88 GLU A CA 1
ATOM 694 C C . GLU A 1 88 ? 4.179 -7.876 -14.535 1.00 89.81 88 GLU A C 1
ATOM 696 O O . GLU A 1 88 ? 4.591 -6.854 -13.979 1.00 89.81 88 GLU A O 1
ATOM 701 N N . LEU A 1 89 ? 4.490 -8.140 -15.809 1.00 87.38 89 LEU A N 1
ATOM 702 C CA . LEU A 1 89 ? 5.182 -7.179 -16.688 1.00 87.38 89 LEU A CA 1
ATOM 703 C C . LEU A 1 89 ? 6.443 -6.555 -16.041 1.00 87.38 89 LEU A C 1
ATOM 705 O O . LEU A 1 89 ? 6.758 -5.382 -16.254 1.00 87.38 89 LEU A O 1
ATOM 709 N N . ARG A 1 90 ? 7.148 -7.359 -15.230 1.00 88.50 90 ARG A N 1
ATOM 710 C CA . ARG A 1 90 ? 8.307 -7.025 -14.381 1.00 88.50 90 ARG A CA 1
ATOM 711 C C . ARG A 1 90 ? 8.034 -6.082 -13.205 1.00 88.50 90 ARG A C 1
ATOM 713 O O . ARG A 1 90 ? 8.445 -6.411 -12.101 1.00 88.50 90 ARG A O 1
ATOM 720 N N . ASN A 1 91 ? 7.391 -4.937 -13.419 1.00 91.25 91 ASN A N 1
ATOM 721 C CA . ASN A 1 91 ? 7.259 -3.878 -12.404 1.00 91.25 91 ASN A CA 1
ATOM 722 C C . ASN A 1 91 ? 5.810 -3.617 -11.954 1.00 91.25 91 ASN A C 1
ATOM 724 O O . ASN A 1 91 ? 5.578 -2.710 -11.159 1.00 91.25 91 ASN A O 1
ATOM 728 N N . MET A 1 92 ? 4.835 -4.387 -12.441 1.00 91.94 92 MET A N 1
ATOM 729 C CA . MET A 1 92 ? 3.438 -4.258 -12.030 1.00 91.94 92 MET A CA 1
ATOM 730 C C . MET A 1 92 ? 3.176 -5.174 -10.841 1.00 91.94 92 MET A C 1
ATOM 732 O O . MET A 1 92 ? 3.069 -6.383 -11.001 1.00 91.94 92 MET A O 1
ATOM 736 N N . CYS A 1 93 ? 3.101 -4.600 -9.646 1.00 93.75 93 CYS A N 1
ATOM 737 C CA . CYS A 1 93 ? 2.773 -5.344 -8.437 1.00 93.75 93 CYS A CA 1
ATOM 738 C C . CYS A 1 93 ? 1.263 -5.314 -8.188 1.00 93.75 93 CYS A C 1
ATOM 740 O O . CYS A 1 93 ? 0.684 -4.229 -8.095 1.00 93.75 93 CYS A O 1
ATOM 742 N N . ASN A 1 94 ? 0.637 -6.481 -8.024 1.00 93.25 94 ASN A N 1
ATOM 743 C CA . ASN A 1 94 ? -0.757 -6.579 -7.597 1.00 93.25 94 ASN A CA 1
ATOM 744 C C . ASN A 1 94 ? -0.831 -7.126 -6.168 1.00 93.25 94 ASN A C 1
ATOM 746 O O . ASN A 1 94 ? -0.995 -8.326 -5.953 1.00 93.25 94 ASN A O 1
ATOM 750 N N . SER A 1 95 ? -0.739 -6.243 -5.173 1.00 94.69 95 SER A N 1
ATOM 751 C CA . SER A 1 95 ? -0.913 -6.603 -3.760 1.00 94.69 95 SER A CA 1
ATOM 752 C C . SER A 1 95 ? -2.365 -6.418 -3.315 1.00 94.69 95 SER A C 1
ATOM 754 O O . SER A 1 95 ? -2.981 -5.373 -3.541 1.00 94.69 95 SER A O 1
ATOM 756 N N . GLN A 1 96 ? -2.915 -7.416 -2.625 1.00 95.50 96 GLN A N 1
ATOM 757 C CA . GLN A 1 96 ? -4.270 -7.379 -2.077 1.00 95.50 96 GLN A CA 1
ATOM 758 C C . GLN A 1 96 ? -4.243 -7.244 -0.560 1.00 95.50 96 GLN A C 1
ATOM 760 O O . GLN A 1 96 ? -3.563 -8.000 0.136 1.00 95.50 96 GLN A O 1
ATOM 765 N N . PHE A 1 97 ? -5.062 -6.333 -0.041 1.00 96.25 97 PHE A N 1
ATOM 766 C CA . PHE A 1 97 ? -5.178 -6.078 1.388 1.00 96.25 97 PHE A CA 1
ATOM 767 C C . PHE A 1 97 ? -6.637 -6.126 1.825 1.00 96.25 97 PHE A C 1
ATOM 769 O O . PHE A 1 97 ? -7.527 -5.638 1.130 1.00 96.25 97 PHE A O 1
ATOM 776 N N . THR A 1 98 ? -6.879 -6.697 3.001 1.00 95.94 98 THR A N 1
ATOM 777 C CA . THR A 1 98 ? -8.184 -6.674 3.671 1.00 95.94 98 THR A CA 1
ATOM 778 C C . THR A 1 98 ? -8.051 -5.922 4.985 1.00 95.94 98 THR A C 1
ATOM 780 O O . THR A 1 98 ? -7.210 -6.284 5.805 1.00 95.94 98 THR A O 1
ATOM 783 N N . LEU A 1 99 ? -8.875 -4.891 5.185 1.00 95.62 99 LEU A N 1
ATOM 784 C CA . LEU A 1 99 ? -8.936 -4.127 6.430 1.00 95.62 99 LEU A CA 1
ATOM 785 C C . LEU A 1 99 ? -10.204 -4.488 7.199 1.00 95.62 99 LEU A C 1
ATOM 787 O O . LEU A 1 99 ? -11.300 -4.531 6.639 1.00 95.62 99 LEU A O 1
ATOM 791 N N . GLY A 1 100 ? -10.041 -4.720 8.496 1.00 92.62 100 GLY A N 1
ATOM 792 C CA . GLY A 1 100 ? -11.114 -5.098 9.397 1.00 92.62 100 GLY A CA 1
ATOM 793 C C . GLY A 1 100 ? -11.432 -6.587 9.380 1.00 92.62 100 GLY A C 1
ATOM 794 O O . GLY A 1 100 ? -10.832 -7.400 8.680 1.00 92.62 100 GLY A O 1
ATOM 795 N N . THR A 1 101 ? -12.385 -6.958 10.228 1.00 90.44 101 THR A N 1
ATOM 796 C CA . THR A 1 101 ? -12.905 -8.322 10.326 1.00 90.44 101 THR A CA 1
ATOM 797 C C . THR A 1 101 ? -14.403 -8.264 10.563 1.00 90.44 101 THR A C 1
ATOM 799 O O . THR A 1 101 ? -14.910 -7.337 11.195 1.00 90.44 101 THR A O 1
ATOM 802 N N . TRP A 1 102 ? -15.124 -9.268 10.076 1.00 86.06 102 TRP A N 1
ATOM 803 C CA . TRP A 1 102 ? -16.512 -9.455 10.471 1.00 86.06 102 TRP A CA 1
ATOM 804 C C . TRP A 1 102 ? -16.558 -9.851 11.945 1.00 86.06 102 TRP A C 1
ATOM 806 O O . TRP A 1 102 ? -15.786 -10.708 12.388 1.00 86.06 102 TRP A O 1
ATOM 816 N N . SER A 1 103 ? -17.484 -9.267 12.706 1.00 78.12 103 SER A N 1
ATOM 817 C CA . SER A 1 103 ? -17.779 -9.780 14.039 1.00 78.12 103 SER A CA 1
ATOM 818 C C . SER A 1 103 ? -18.170 -11.252 13.900 1.00 78.12 103 SER A C 1
ATOM 820 O O . SER A 1 103 ? -18.969 -11.612 13.032 1.00 78.12 103 SER A O 1
ATOM 822 N N . LYS A 1 104 ? -17.577 -12.133 14.719 1.00 73.25 104 LYS A N 1
ATOM 823 C CA . LYS A 1 104 ? -18.047 -13.520 14.819 1.00 73.25 104 LYS A CA 1
ATOM 824 C C . LYS A 1 104 ? -19.507 -13.432 15.236 1.00 73.25 104 LYS A C 1
ATOM 826 O O . LYS A 1 104 ? -19.784 -13.104 16.388 1.00 73.25 104 LYS A O 1
ATOM 831 N N . GLY A 1 105 ? -20.417 -13.611 14.280 1.00 60.94 105 GLY A N 1
ATOM 832 C CA . GLY A 1 105 ? -21.841 -13.451 14.522 1.00 60.94 105 GLY A CA 1
ATOM 833 C C . GLY A 1 105 ? -22.220 -14.260 15.752 1.00 60.94 105 GLY A C 1
ATOM 834 O O . GLY A 1 105 ? -21.799 -15.412 15.882 1.00 60.94 105 GLY A O 1
ATOM 835 N N . SER A 1 106 ? -22.984 -13.668 16.674 1.00 56.91 106 SER A N 1
ATOM 836 C CA . SER A 1 106 ? -23.672 -14.484 17.662 1.00 56.91 106 SER A CA 1
ATOM 837 C C . SER A 1 106 ? -24.583 -15.405 16.860 1.00 56.91 106 SER A C 1
ATOM 839 O O . SER A 1 106 ? -25.622 -14.969 16.356 1.00 56.91 106 SER A O 1
ATOM 841 N N . VAL A 1 107 ? -24.170 -16.654 16.675 1.00 57.22 107 VAL A N 1
ATOM 842 C CA . VAL A 1 107 ? -25.080 -17.712 16.268 1.00 57.22 107 VAL A CA 1
ATOM 843 C C . VAL A 1 107 ? -26.102 -17.766 17.394 1.00 57.22 107 VAL A C 1
ATOM 845 O O . VAL A 1 107 ? -25.826 -18.288 18.471 1.00 57.22 107 VAL A O 1
ATOM 848 N N . LYS A 1 108 ? -27.242 -17.100 17.196 1.00 53.88 108 LYS A N 1
ATOM 849 C CA . LYS A 1 108 ? -28.414 -17.303 18.036 1.00 53.88 108 LYS A CA 1
ATOM 850 C C . LYS A 1 108 ? -28.904 -18.703 17.685 1.00 53.88 108 LYS A C 1
ATOM 852 O O . LYS A 1 108 ? -29.527 -18.879 16.640 1.00 53.88 108 LYS A O 1
ATOM 857 N N . GLY A 1 109 ? -28.466 -19.676 18.481 1.00 45.41 109 GLY A N 1
ATOM 858 C CA . GLY A 1 109 ? -29.094 -20.993 18.549 1.00 45.41 109 GLY A CA 1
ATOM 859 C C . GLY A 1 109 ? -30.491 -20.904 19.140 1.00 45.41 109 GLY A C 1
ATOM 860 O O . GLY A 1 109 ? -30.805 -19.863 19.767 1.00 45.41 109 GLY A O 1
#

Nearest PDB structures (foldseek):
  2lhr-assembly1_A  TM=6.816E-01  e=4.785E+00  Staphylococcus aureus subsp. aureus MW2
  5knc-assembly1_G  TM=2.088E-01  e=7.434E+00  Enterococcus hirae ATCC 9790

pLDDT: mean 89.95, std 11.61, range [45.41, 98.31]

Sequence (109 aa):
MLQFRDNFALETPPDREMLDFRQEFEDAITKNSGPELRRAMTMLMK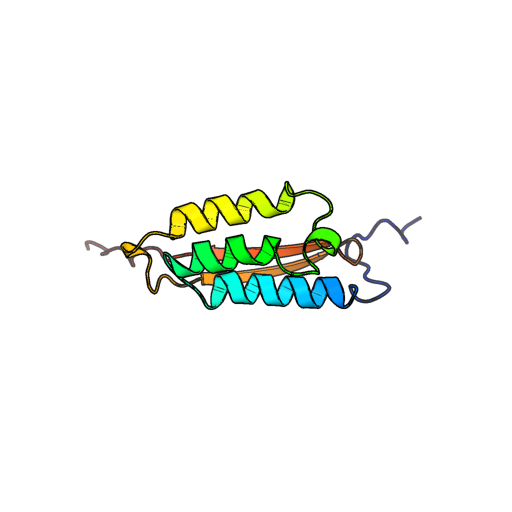VPKYRDAHGTDDHFMAAMFVAGLCGSFEDIGMPATVGAEDWELRNMCNSQFTLGTWSKGSVKG

Secondary structure (DSSP, 8-state):
--TTS-TT--SSPPPHHHHHHHHHHHHHHHS--HHHHHHHHHHHTTSTTHHHH-SSSTTTHHHHHHHHHT-SSTTTT--EEEEEEEEETTTEEEEEEEES---------

Radius of gyration: 16.82 Å; Cα contacts (8 Å, |Δi|>4): 126; chains: 1; bounding box: 44×34×49 Å